Protein AF-A0A7W7B1N2-F1 (afdb_monomer_lite)

pLDDT: mean 87.82, std 15.38, range [33.75, 98.44]

Sequence (177 aa):
MSAKSCPNTAAFGDRDGILAHAIAEHIEALREEWGAGPLCGDIDSILAEYDTVAIEIARNSAYNRMLVALFFSVNPIASALASIRSLPAERIERWLAQAPPRSLLPTLDRDRAVDRYVNSELSTYRYWASGRIPLPDLADELRINFLSALLEITAGPTRTDIARRHALLCGQMIARH

Organism: NCBI:txid333708

Secondary structure (DSSP, 8-state):
---PPPP-GGGS-HHHHHHHHHHHHHHHHHHHHHTTS----SHHHHHHHHHHHHHHHHHTHHHHHHHHHHHT-SS--HHHHHHHHHHHHHHHHHHHHHPPTT-B-TT--HHHHHHHHHHHHHHHHHHHHTTSS-GGGHHHHHHHHHHHHHHHHB-HHHHHHHHHHHHHHHHHHHTT-

Foldseek 3Di:
DDDDDDPDPPPQDDPLSVVLVVLLVVLVVVCVVLVVDPCALDLVSLLVVLVVVLVVCVVPVVVLLVLLCQCPDPDHSVSSVCSLLVVQLVNNVNNVVVPDPQFWDPPDDSVVLSVVLSVQLSVLSVCCSVVVAPSVCSSLSSSLSVLVSSCVTGDDPNNVVSVVVNVVSVVVVVVVD

Structure (mmCIF, N/CA/C/O backbone):
data_AF-A0A7W7B1N2-F1
#
_entry.id   AF-A0A7W7B1N2-F1
#
loop_
_atom_site.group_PDB
_atom_site.id
_atom_site.type_symbol
_atom_site.label_atom_id
_atom_site.label_alt_id
_atom_site.label_comp_id
_atom_site.label_asym_id
_atom_site.label_entity_id
_atom_site.label_seq_id
_atom_site.pdbx_PDB_ins_code
_atom_site.Cartn_x
_atom_site.Cartn_y
_atom_site.Cartn_z
_atom_site.occupancy
_atom_site.B_iso_or_equiv
_atom_site.auth_seq_id
_atom_site.auth_comp_id
_atom_site.auth_asym_id
_atom_site.auth_atom_id
_atom_site.pdbx_PDB_model_num
ATOM 1 N N . MET A 1 1 ? 49.286 28.534 -21.550 1.00 37.34 1 MET A N 1
ATOM 2 C CA . MET A 1 1 ? 48.339 27.498 -22.016 1.00 37.34 1 MET A CA 1
ATOM 3 C C . MET A 1 1 ? 47.452 27.143 -20.839 1.00 37.34 1 MET A C 1
ATOM 5 O O . MET A 1 1 ? 47.949 26.580 -19.877 1.00 37.34 1 MET A O 1
ATOM 9 N N . SER A 1 2 ? 46.197 27.591 -20.862 1.00 35.16 2 SER A N 1
ATOM 10 C CA . SER A 1 2 ? 45.240 27.356 -19.777 1.00 35.16 2 SER A CA 1
ATOM 11 C C . SER A 1 2 ? 44.494 26.056 -20.065 1.00 35.16 2 SER A C 1
ATOM 13 O O . SER A 1 2 ? 43.836 25.946 -21.102 1.00 35.16 2 SER A O 1
ATOM 15 N N . ALA A 1 3 ? 44.654 25.054 -19.202 1.00 37.56 3 ALA A N 1
ATOM 16 C CA . ALA A 1 3 ? 43.913 23.805 -19.290 1.00 37.56 3 ALA A CA 1
ATOM 17 C C . ALA A 1 3 ? 42.456 24.075 -18.888 1.00 37.56 3 ALA A C 1
ATOM 19 O O . ALA A 1 3 ? 42.177 24.466 -17.756 1.00 37.56 3 ALA A O 1
ATOM 20 N N . LYS A 1 4 ? 41.529 23.899 -19.835 1.00 41.03 4 LYS A N 1
ATOM 21 C CA . LYS A 1 4 ? 40.088 23.897 -19.563 1.00 41.03 4 LYS A CA 1
ATOM 22 C C . LYS A 1 4 ? 39.782 22.713 -18.646 1.00 41.03 4 LYS A C 1
ATOM 24 O O . LYS A 1 4 ? 39.996 21.569 -19.040 1.00 41.03 4 LYS A O 1
ATOM 29 N N . SER A 1 5 ? 39.295 22.990 -17.441 1.00 37.28 5 SER A N 1
ATOM 30 C CA . SER A 1 5 ? 38.753 21.971 -16.547 1.00 37.28 5 SER A CA 1
ATOM 31 C C . SER A 1 5 ? 37.482 21.383 -17.159 1.00 37.28 5 SER A C 1
ATOM 33 O O . SER A 1 5 ? 36.557 22.123 -17.502 1.00 37.28 5 SER A O 1
ATOM 35 N N . CYS A 1 6 ? 37.438 20.060 -17.293 1.00 33.75 6 CYS A N 1
ATOM 36 C CA . CYS A 1 6 ? 36.211 19.335 -17.606 1.00 33.75 6 CYS A CA 1
ATOM 37 C C . CYS A 1 6 ? 35.161 19.555 -16.502 1.00 33.75 6 CYS A C 1
ATOM 39 O O . CYS A 1 6 ? 35.537 19.697 -15.334 1.00 33.75 6 C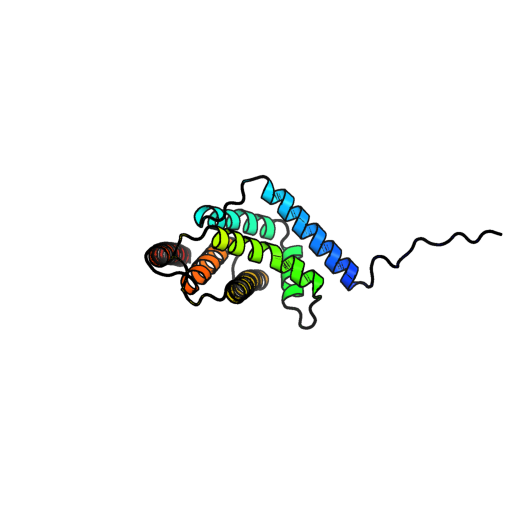YS A O 1
ATOM 41 N N . PRO A 1 7 ? 33.857 19.561 -16.835 1.00 42.09 7 PRO A N 1
ATOM 42 C CA . PRO A 1 7 ? 32.800 19.647 -15.840 1.00 42.09 7 PRO A CA 1
ATOM 43 C C . PRO A 1 7 ? 32.834 18.432 -14.911 1.00 42.09 7 PRO A C 1
ATOM 45 O O . PRO A 1 7 ? 33.090 17.302 -15.323 1.00 42.09 7 PRO A O 1
ATOM 48 N N . ASN A 1 8 ? 32.588 18.718 -13.644 1.00 40.41 8 ASN A N 1
ATOM 49 C CA . ASN A 1 8 ? 32.712 17.847 -12.490 1.00 40.41 8 ASN A CA 1
ATOM 50 C C . ASN A 1 8 ? 31.726 16.657 -12.566 1.00 40.41 8 ASN A C 1
ATOM 52 O O . ASN A 1 8 ? 30.532 16.834 -12.346 1.00 40.41 8 ASN A O 1
ATOM 56 N N . THR A 1 9 ? 32.206 15.437 -12.831 1.00 42.22 9 THR A N 1
ATOM 57 C CA . THR A 1 9 ? 31.405 14.193 -12.742 1.00 42.22 9 THR A CA 1
ATOM 58 C C . THR A 1 9 ? 31.174 13.726 -11.297 1.00 42.22 9 THR A C 1
ATOM 60 O O . THR A 1 9 ? 30.608 12.663 -11.075 1.00 42.22 9 THR A O 1
ATOM 63 N N . ALA A 1 10 ? 31.594 14.507 -10.297 1.00 42.47 10 ALA A N 1
ATOM 64 C CA . ALA A 1 10 ? 31.523 14.142 -8.881 1.00 42.47 10 ALA A CA 1
ATOM 65 C C . ALA A 1 10 ? 30.131 14.311 -8.229 1.00 42.47 10 ALA A C 1
ATOM 67 O O . ALA A 1 10 ? 29.993 14.029 -7.044 1.00 42.47 10 ALA A O 1
ATOM 68 N N . ALA A 1 11 ? 29.109 14.771 -8.964 1.00 47.19 11 ALA A N 1
ATOM 69 C CA . ALA A 1 11 ? 27.758 14.983 -8.423 1.00 47.19 11 ALA A CA 1
ATOM 70 C C . ALA A 1 11 ? 26.854 13.732 -8.461 1.00 47.19 11 ALA A C 1
ATOM 72 O O . ALA A 1 11 ? 25.841 13.696 -7.771 1.00 47.19 11 ALA A O 1
ATOM 73 N N . PHE A 1 12 ? 27.229 12.696 -9.218 1.00 51.62 12 PHE A N 1
ATOM 74 C CA . PHE A 1 12 ? 26.478 11.442 -9.329 1.00 51.62 12 PHE A CA 1
ATOM 75 C C . PHE A 1 12 ? 27.445 10.279 -9.105 1.00 51.62 12 PHE A C 1
ATOM 77 O O . PHE A 1 12 ? 28.056 9.761 -10.039 1.00 51.62 12 PHE A O 1
ATOM 84 N N . GLY A 1 13 ? 27.683 9.941 -7.839 1.00 47.03 13 GLY A N 1
ATOM 85 C CA . GLY A 1 13 ? 28.508 8.792 -7.486 1.00 47.03 13 GLY A CA 1
ATOM 86 C C . GLY A 1 13 ? 27.800 7.507 -7.906 1.00 47.03 13 GLY A C 1
ATOM 87 O O . GLY A 1 13 ? 26.835 7.135 -7.260 1.00 47.03 13 GLY A O 1
ATOM 88 N N . ASP A 1 14 ? 28.297 6.887 -8.980 1.00 74.38 14 ASP A N 1
ATOM 89 C CA . ASP A 1 14 ? 27.905 5.597 -9.570 1.00 74.38 14 ASP A CA 1
ATOM 90 C C . ASP A 1 14 ? 26.531 5.490 -10.287 1.00 74.38 14 ASP A C 1
ATOM 92 O O . ASP A 1 14 ? 25.673 6.374 -10.254 1.00 74.38 14 ASP A O 1
ATOM 96 N N . ARG A 1 15 ? 26.369 4.394 -11.049 1.00 77.69 15 ARG A N 1
ATOM 97 C CA . ARG A 1 15 ? 25.165 4.071 -11.840 1.00 77.69 15 ARG A CA 1
ATOM 98 C C . ARG A 1 15 ? 23.919 3.945 -10.958 1.00 77.69 15 ARG A C 1
ATOM 100 O O . ARG A 1 15 ? 22.825 4.280 -11.417 1.00 77.69 15 ARG A O 1
ATOM 107 N N . ASP 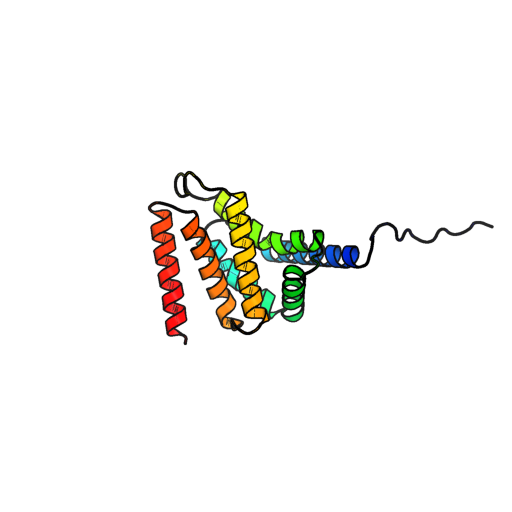A 1 16 ? 24.084 3.466 -9.732 1.00 82.12 16 ASP A N 1
ATOM 108 C CA . ASP A 1 16 ? 22.994 3.267 -8.786 1.00 82.12 16 ASP A CA 1
ATOM 109 C C . ASP A 1 16 ? 22.531 4.619 -8.234 1.00 82.12 16 ASP A C 1
ATOM 111 O O . ASP A 1 16 ? 21.329 4.835 -8.081 1.00 82.12 16 ASP A O 1
ATOM 115 N N . GLY A 1 17 ? 23.452 5.573 -8.059 1.00 80.06 17 GLY A N 1
ATOM 116 C CA . GLY A 1 17 ? 23.144 6.971 -7.763 1.00 80.06 17 GLY A CA 1
ATOM 117 C C . GLY A 1 17 ? 22.292 7.645 -8.845 1.00 80.06 17 GLY A C 1
ATOM 118 O O . GLY A 1 17 ? 21.289 8.285 -8.526 1.00 80.06 17 GLY A O 1
ATOM 119 N N . ILE A 1 18 ? 22.631 7.454 -10.126 1.00 84.69 18 ILE A N 1
ATOM 120 C CA . ILE A 1 18 ? 21.837 7.983 -11.256 1.00 84.69 18 ILE A CA 1
ATOM 121 C C . ILE A 1 18 ? 20.432 7.369 -11.266 1.00 84.69 18 ILE A C 1
ATOM 123 O O . ILE A 1 18 ? 19.441 8.084 -11.413 1.00 84.69 18 ILE A O 1
ATOM 127 N N . LEU A 1 19 ? 20.337 6.048 -11.092 1.00 86.19 19 LEU A N 1
ATOM 128 C CA . LEU A 1 19 ? 19.055 5.349 -11.075 1.00 86.19 19 LEU A CA 1
ATOM 129 C C . LEU A 1 19 ? 18.180 5.796 -9.896 1.00 86.19 19 LEU A C 1
ATOM 131 O O . LEU A 1 19 ? 16.997 6.067 -10.082 1.00 86.19 19 LEU A O 1
ATOM 135 N N . ALA A 1 20 ? 18.752 5.901 -8.696 1.00 87.62 20 ALA A N 1
ATOM 136 C CA . ALA A 1 20 ? 18.026 6.351 -7.515 1.00 87.62 20 ALA A CA 1
ATOM 137 C C . ALA A 1 20 ? 17.501 7.783 -7.670 1.00 87.62 20 ALA A C 1
ATOM 139 O O . ALA A 1 20 ? 16.371 8.060 -7.271 1.00 87.62 20 ALA A O 1
ATOM 140 N N . HIS A 1 21 ? 18.291 8.671 -8.280 1.00 88.38 21 HIS A N 1
ATOM 141 C CA . HIS A 1 21 ? 17.871 10.040 -8.556 1.00 88.38 21 HIS A CA 1
ATOM 142 C C . HIS A 1 21 ? 16.693 10.088 -9.534 1.00 88.38 21 HIS A C 1
ATOM 144 O O . HIS A 1 21 ? 15.682 10.706 -9.222 1.00 88.38 21 HIS A O 1
ATOM 150 N N . ALA A 1 22 ? 16.768 9.355 -10.649 1.00 88.81 22 ALA A N 1
ATOM 151 C CA . ALA A 1 22 ? 15.678 9.291 -11.623 1.00 88.81 22 ALA A CA 1
ATOM 152 C C . ALA A 1 22 ? 14.377 8.727 -11.018 1.00 88.81 22 ALA A C 1
ATOM 154 O O . ALA A 1 22 ? 13.284 9.204 -11.320 1.00 88.81 22 ALA A O 1
ATOM 155 N N . ILE A 1 23 ? 14.483 7.728 -10.133 1.00 90.81 23 ILE A N 1
ATOM 156 C CA . ILE A 1 23 ? 13.325 7.191 -9.406 1.00 90.81 23 ILE A CA 1
ATOM 157 C C . ILE A 1 23 ? 12.742 8.250 -8.471 1.00 90.81 23 ILE A C 1
ATOM 159 O O . ILE A 1 23 ? 11.527 8.417 -8.440 1.00 90.81 23 ILE A O 1
ATOM 163 N N . ALA A 1 24 ? 13.585 8.963 -7.720 1.00 89.81 24 ALA A N 1
ATOM 164 C CA . ALA A 1 24 ? 13.134 10.030 -6.834 1.00 89.81 24 ALA A CA 1
ATOM 165 C C . ALA A 1 24 ? 12.414 11.147 -7.608 1.00 89.81 24 ALA A C 1
ATOM 167 O O . ALA A 1 24 ? 11.304 11.507 -7.234 1.00 89.81 24 ALA A O 1
ATOM 168 N N . GLU A 1 25 ? 12.990 11.628 -8.714 1.00 90.19 25 GLU A N 1
ATOM 169 C CA . GLU A 1 25 ? 12.366 12.646 -9.572 1.00 90.19 25 GLU A CA 1
ATOM 170 C C . GLU A 1 25 ? 11.000 12.196 -10.097 1.00 90.19 25 GLU A C 1
ATOM 172 O O . GLU A 1 25 ? 10.040 12.961 -10.068 1.00 90.19 25 GLU A O 1
ATOM 177 N N . HIS A 1 26 ? 10.882 10.940 -10.535 1.00 88.06 26 HIS A N 1
ATOM 178 C CA . HIS A 1 26 ? 9.604 10.414 -11.003 1.00 88.06 26 HIS A CA 1
ATOM 179 C C . HIS A 1 26 ? 8.554 10.333 -9.886 1.00 88.06 26 HIS A C 1
ATOM 181 O O . HIS A 1 26 ? 7.399 10.683 -10.108 1.00 88.06 26 HIS A O 1
ATOM 187 N N . ILE A 1 27 ? 8.937 9.877 -8.689 1.00 88.50 27 ILE A N 1
ATOM 188 C CA . ILE A 1 27 ? 8.018 9.801 -7.546 1.00 88.50 27 ILE A CA 1
ATOM 189 C C . ILE A 1 27 ? 7.535 11.197 -7.133 1.00 88.50 27 ILE A C 1
ATOM 191 O O . ILE A 1 27 ? 6.352 11.366 -6.840 1.00 88.50 27 ILE A O 1
ATOM 195 N N . GLU A 1 28 ? 8.409 12.202 -7.164 1.00 87.81 28 GLU A N 1
ATOM 196 C CA . GLU A 1 28 ? 8.013 13.586 -6.891 1.00 87.81 28 GLU A CA 1
ATOM 197 C C . GLU A 1 28 ? 7.112 14.161 -7.994 1.00 87.81 28 GLU A C 1
ATOM 199 O O . GLU A 1 28 ? 6.118 14.810 -7.685 1.00 87.81 28 GLU A O 1
ATOM 204 N N . ALA A 1 29 ? 7.354 13.838 -9.267 1.00 86.44 29 ALA A N 1
ATOM 205 C CA . ALA A 1 29 ? 6.446 14.226 -10.348 1.00 86.44 29 ALA A CA 1
ATOM 206 C C . ALA A 1 29 ? 5.040 13.614 -10.180 1.00 86.44 29 ALA A C 1
ATOM 208 O O . ALA A 1 29 ? 4.040 14.303 -10.381 1.00 86.44 29 ALA A O 1
ATOM 209 N N . LEU A 1 30 ? 4.946 12.345 -9.756 1.00 83.62 30 LEU A N 1
ATOM 210 C CA . LEU A 1 30 ? 3.660 11.717 -9.423 1.00 83.62 30 LEU A CA 1
ATOM 211 C C . LEU A 1 30 ? 2.974 12.424 -8.251 1.00 83.62 30 LEU A C 1
ATOM 213 O O . LEU A 1 30 ? 1.765 12.650 -8.286 1.00 83.62 30 LEU A O 1
ATOM 217 N N . ARG A 1 31 ? 3.740 12.799 -7.221 1.00 82.25 31 ARG A N 1
ATOM 218 C CA . ARG A 1 31 ? 3.234 13.557 -6.071 1.00 82.25 31 ARG A CA 1
ATOM 219 C C . ARG A 1 31 ? 2.656 14.903 -6.505 1.00 82.25 31 ARG A C 1
ATOM 221 O O . ARG A 1 31 ? 1.590 15.273 -6.024 1.00 82.25 31 ARG A O 1
ATOM 228 N N . GLU A 1 32 ? 3.318 15.617 -7.410 1.00 82.81 32 GLU A N 1
ATOM 229 C CA . GLU A 1 32 ? 2.822 16.883 -7.960 1.00 82.81 32 GLU A CA 1
ATOM 230 C C . GLU A 1 32 ? 1.556 16.689 -8.811 1.00 82.81 32 GLU A C 1
ATOM 232 O O . GLU A 1 32 ? 0.591 17.438 -8.647 1.00 82.81 32 GLU A O 1
ATOM 237 N N . GLU A 1 33 ? 1.516 15.661 -9.669 1.00 79.62 33 GLU A N 1
ATOM 238 C CA . GLU A 1 33 ? 0.343 15.340 -10.500 1.00 79.62 33 GLU A CA 1
ATOM 239 C C . GLU A 1 33 ? -0.875 14.971 -9.637 1.00 79.62 33 GLU A C 1
ATOM 241 O O . GLU A 1 33 ? -1.991 15.423 -9.900 1.00 79.62 33 GLU A O 1
ATOM 246 N N . TRP A 1 34 ? -0.675 14.177 -8.580 1.00 73.81 34 TRP A N 1
ATOM 247 C CA . TRP A 1 34 ? -1.751 13.713 -7.695 1.00 73.81 34 TRP A CA 1
ATOM 248 C C . TRP A 1 34 ? -2.119 14.736 -6.612 1.00 73.81 34 TRP A C 1
ATOM 250 O O . TRP A 1 34 ? -3.266 14.785 -6.165 1.00 73.81 34 TRP A O 1
ATOM 260 N N . GLY A 1 35 ? -1.171 15.584 -6.211 1.00 64.56 35 GLY A N 1
ATOM 261 C CA . GLY A 1 35 ? -1.327 16.623 -5.191 1.00 64.56 35 GLY A CA 1
ATOM 262 C C . GLY A 1 35 ? -2.162 17.832 -5.626 1.00 64.56 35 GLY A C 1
ATOM 263 O O . GLY A 1 35 ? -2.411 18.722 -4.815 1.00 64.56 35 GLY A O 1
ATOM 264 N N . ALA A 1 36 ? -2.635 17.873 -6.877 1.00 57.69 36 ALA A N 1
ATOM 265 C CA . ALA A 1 36 ? -3.546 18.909 -7.369 1.00 57.69 36 ALA A CA 1
ATOM 266 C C . ALA A 1 36 ? -4.958 18.852 -6.732 1.00 57.69 36 ALA A C 1
ATOM 268 O O . ALA A 1 36 ? -5.741 19.791 -6.889 1.00 57.69 36 ALA A O 1
ATOM 269 N N . GLY A 1 37 ? -5.288 17.781 -5.999 1.00 57.03 37 GLY A N 1
ATOM 270 C CA . GLY A 1 37 ? -6.481 17.669 -5.152 1.00 57.03 37 GLY A CA 1
ATOM 271 C C . GLY A 1 37 ? -6.121 17.560 -3.663 1.00 57.03 37 GLY A C 1
ATOM 272 O O . GLY A 1 37 ? -4.998 17.186 -3.327 1.00 57.03 37 GLY A O 1
ATOM 273 N N . PRO A 1 38 ? -7.042 17.871 -2.732 1.00 53.44 38 PRO A N 1
ATOM 274 C CA . PRO A 1 38 ? -6.778 17.696 -1.309 1.00 53.44 38 PRO A CA 1
ATOM 275 C C . PRO A 1 38 ? -6.573 16.207 -0.994 1.00 53.44 38 PRO A C 1
ATOM 277 O O . PRO A 1 38 ? -7.527 15.431 -0.967 1.00 53.44 38 PRO A O 1
ATOM 280 N N . LEU A 1 39 ? -5.322 15.815 -0.735 1.00 66.25 39 LEU A N 1
ATOM 281 C CA . LEU A 1 39 ? -4.961 14.493 -0.222 1.00 66.25 39 LEU A CA 1
ATOM 282 C C . LEU A 1 39 ? -5.458 14.370 1.225 1.00 66.25 39 LEU A C 1
ATOM 284 O O . LEU A 1 39 ? -4.748 14.685 2.182 1.00 66.25 39 LEU A O 1
ATOM 288 N N . CYS A 1 40 ? -6.717 13.968 1.391 1.00 81.31 40 CYS A N 1
ATOM 289 C CA . CYS A 1 40 ? -7.304 13.749 2.706 1.00 81.31 40 CYS A CA 1
ATOM 290 C C . CYS A 1 40 ? -6.869 12.389 3.281 1.00 81.31 40 CYS A C 1
ATOM 292 O O . CYS A 1 40 ? -6.573 11.446 2.547 1.00 81.31 40 CYS A O 1
ATOM 294 N N . GLY A 1 41 ? -6.799 12.297 4.610 1.00 85.31 41 GLY A N 1
ATOM 295 C CA . GLY A 1 41 ? -6.411 11.085 5.335 1.00 85.31 41 GLY A CA 1
ATOM 296 C C . GLY A 1 41 ? -7.598 10.214 5.741 1.00 85.31 41 GLY A C 1
ATOM 297 O O . GLY A 1 41 ? -7.407 9.194 6.398 1.00 85.31 41 GLY A O 1
ATOM 298 N N . ASP A 1 42 ? -8.827 10.596 5.392 1.00 92.12 42 ASP A N 1
ATOM 299 C CA . ASP A 1 42 ? -9.989 9.757 5.654 1.00 92.12 42 ASP A CA 1
ATOM 300 C C . ASP A 1 42 ? -9.997 8.505 4.757 1.00 92.12 42 ASP A C 1
ATOM 302 O O . ASP A 1 42 ? -9.389 8.458 3.685 1.00 92.12 42 ASP A O 1
ATOM 306 N N . ILE A 1 43 ? -10.689 7.463 5.224 1.00 93.62 43 ILE A N 1
ATOM 307 C CA . ILE A 1 43 ? -10.717 6.160 4.551 1.00 93.62 43 ILE A CA 1
ATOM 308 C C . ILE A 1 43 ? -11.296 6.283 3.139 1.00 93.62 43 ILE A C 1
ATOM 310 O O . ILE A 1 43 ? -10.762 5.664 2.227 1.00 93.62 43 ILE A O 1
ATOM 314 N N . ASP A 1 44 ? -12.364 7.055 2.940 1.00 93.50 44 ASP A N 1
ATOM 315 C CA . ASP A 1 44 ? -13.044 7.128 1.645 1.00 93.50 44 ASP A CA 1
ATOM 316 C C . ASP A 1 44 ? -12.152 7.797 0.589 1.00 93.50 44 ASP A C 1
ATOM 318 O O . ASP A 1 44 ? -12.031 7.284 -0.526 1.00 93.50 44 ASP A O 1
ATOM 322 N N . SER A 1 45 ? -11.438 8.858 0.969 1.00 92.19 45 SER A N 1
ATOM 323 C CA . SER A 1 45 ? -10.453 9.520 0.108 1.00 92.19 45 SER A CA 1
ATOM 324 C C . SER A 1 45 ? -9.296 8.594 -0.280 1.00 92.19 45 SER A C 1
ATOM 326 O O . SER A 1 45 ? -8.939 8.513 -1.455 1.00 92.19 45 SER A O 1
ATOM 328 N N . ILE A 1 46 ? -8.743 7.837 0.675 1.00 93.44 46 ILE A N 1
ATOM 329 C CA . ILE A 1 46 ? -7.652 6.889 0.393 1.00 93.44 46 ILE A CA 1
ATOM 330 C C . ILE A 1 46 ? -8.130 5.735 -0.497 1.00 93.44 46 ILE A C 1
ATOM 332 O O . ILE A 1 46 ? -7.422 5.327 -1.416 1.00 93.44 46 ILE A O 1
ATOM 336 N N . LEU A 1 47 ? -9.338 5.209 -0.267 1.00 95.06 47 LEU A N 1
ATOM 337 C CA . LEU A 1 47 ? -9.891 4.145 -1.108 1.00 95.06 47 LEU A CA 1
ATOM 338 C C . LEU A 1 47 ? -10.142 4.616 -2.549 1.00 95.06 47 LEU A C 1
ATOM 340 O O . LEU A 1 47 ? -9.971 3.823 -3.479 1.00 95.06 47 LEU A O 1
ATOM 344 N N . ALA A 1 48 ? -10.533 5.877 -2.744 1.00 92.75 48 ALA A N 1
ATOM 345 C CA . ALA A 1 48 ? -10.689 6.477 -4.068 1.00 92.75 48 ALA A CA 1
ATOM 346 C C . ALA A 1 48 ? -9.337 6.700 -4.769 1.00 92.75 48 ALA A C 1
ATOM 348 O O . ALA A 1 48 ? -9.233 6.497 -5.977 1.00 92.75 48 ALA A O 1
ATOM 349 N N . GLU A 1 49 ? -8.280 7.039 -4.022 1.00 92.12 49 GLU A N 1
ATOM 350 C CA . GLU A 1 49 ? -6.932 7.236 -4.575 1.00 92.12 49 GLU A CA 1
ATOM 351 C C . GLU A 1 49 ? -6.416 5.996 -5.326 1.00 92.12 49 GLU A C 1
ATOM 353 O O . GLU A 1 49 ? -5.709 6.126 -6.326 1.00 92.12 49 GLU A O 1
ATOM 358 N N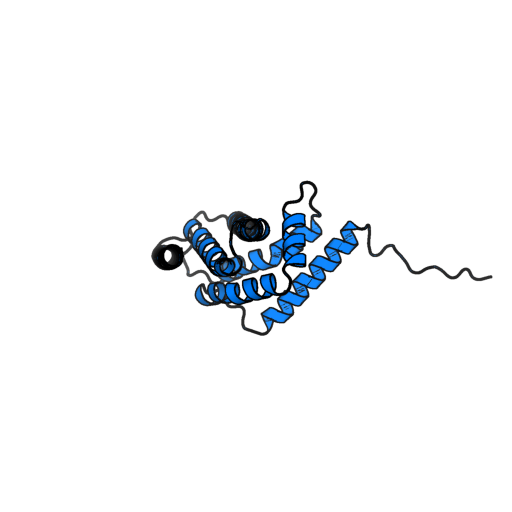 . TYR A 1 50 ? -6.812 4.787 -4.915 1.00 95.25 50 TYR A N 1
ATOM 359 C CA . TYR A 1 50 ? -6.378 3.559 -5.585 1.00 95.25 50 TYR A CA 1
ATOM 360 C C . TYR A 1 50 ? -6.863 3.405 -7.031 1.00 95.25 50 TYR A C 1
ATOM 362 O O . TYR A 1 50 ? -6.212 2.687 -7.793 1.00 95.25 50 TYR A O 1
ATOM 370 N N . ASP A 1 51 ? -7.928 4.098 -7.449 1.00 93.44 51 ASP A N 1
ATOM 371 C CA . ASP A 1 51 ? -8.284 4.157 -8.874 1.00 93.44 51 ASP A CA 1
ATOM 372 C C . ASP A 1 51 ? -7.214 4.916 -9.663 1.00 93.44 51 ASP A C 1
ATOM 374 O O . ASP A 1 51 ? -6.751 4.445 -10.702 1.00 93.44 51 ASP A O 1
ATOM 378 N N . THR A 1 52 ? -6.760 6.057 -9.138 1.00 91.38 52 THR A N 1
ATOM 379 C CA . THR A 1 52 ? -5.673 6.850 -9.729 1.00 91.38 52 THR A CA 1
ATOM 380 C C . THR A 1 52 ? -4.378 6.045 -9.783 1.00 91.38 52 THR A C 1
ATOM 382 O O . THR A 1 52 ? -3.716 6.018 -10.821 1.00 91.38 52 THR A O 1
ATOM 385 N N . VAL A 1 53 ? -4.050 5.321 -8.707 1.00 92.81 53 VAL A N 1
ATOM 386 C CA . VAL A 1 53 ? -2.878 4.432 -8.665 1.00 92.81 53 VAL A CA 1
ATOM 387 C C . VAL A 1 53 ? -2.964 3.358 -9.753 1.00 92.81 53 VAL A C 1
ATOM 389 O O . VAL A 1 53 ? -2.001 3.151 -10.490 1.00 92.81 53 VAL A O 1
ATOM 392 N N . ALA A 1 54 ? -4.109 2.686 -9.903 1.00 94.88 54 ALA A N 1
ATOM 393 C CA . ALA A 1 54 ? -4.275 1.650 -10.921 1.00 94.88 54 ALA A CA 1
ATOM 394 C C . ALA A 1 54 ? -4.204 2.213 -12.352 1.00 94.88 54 ALA A C 1
ATOM 396 O O . ALA A 1 54 ? -3.602 1.583 -13.225 1.00 94.88 54 ALA A O 1
ATOM 397 N N . ILE A 1 55 ? -4.757 3.409 -12.593 1.00 93.69 55 ILE A N 1
ATOM 398 C CA . ILE A 1 55 ? -4.646 4.121 -13.877 1.00 93.69 55 ILE A CA 1
ATOM 399 C C . ILE A 1 55 ? -3.184 4.447 -14.195 1.00 93.69 55 ILE A C 1
ATOM 401 O O . ILE A 1 55 ? -2.746 4.237 -15.326 1.00 93.69 55 ILE A O 1
ATOM 405 N N . GLU A 1 56 ? -2.414 4.921 -13.218 1.00 91.75 56 GLU A N 1
ATOM 406 C CA . GLU A 1 56 ? -0.998 5.234 -13.417 1.00 91.75 56 GLU A CA 1
ATOM 407 C C . GLU A 1 56 ? -0.169 3.971 -13.683 1.00 91.75 56 GLU A C 1
ATOM 409 O O . GLU A 1 56 ? 0.641 3.916 -14.614 1.00 91.75 56 GLU A O 1
ATOM 414 N N . ILE A 1 57 ? -0.444 2.895 -12.944 1.00 94.44 57 ILE A N 1
ATOM 415 C CA . ILE A 1 57 ? 0.166 1.587 -13.193 1.00 94.44 57 ILE A CA 1
ATOM 416 C C . ILE A 1 57 ? -0.176 1.085 -14.600 1.00 94.44 57 ILE A C 1
ATOM 418 O O . ILE A 1 57 ? 0.693 0.536 -15.283 1.00 94.44 57 ILE A O 1
ATOM 422 N N . ALA A 1 58 ? -1.404 1.294 -15.077 1.00 95.12 58 ALA A N 1
ATOM 423 C CA . ALA A 1 58 ? -1.795 0.969 -16.446 1.00 95.12 58 ALA A CA 1
ATOM 424 C C . ALA A 1 58 ? -1.011 1.800 -17.475 1.00 95.12 58 ALA A C 1
ATOM 426 O O . ALA A 1 58 ? -0.447 1.242 -18.418 1.00 95.12 58 ALA A O 1
ATOM 427 N N . ARG A 1 59 ? -0.936 3.121 -17.264 1.00 94.38 59 ARG A N 1
ATOM 428 C CA . ARG A 1 59 ? -0.262 4.085 -18.145 1.00 94.38 59 ARG A CA 1
ATOM 429 C C . ARG A 1 59 ? 1.227 3.771 -18.300 1.00 94.38 59 ARG A C 1
ATOM 431 O O . ARG A 1 59 ? 1.736 3.765 -19.417 1.00 94.38 59 ARG A O 1
ATOM 438 N N . ASN A 1 60 ? 1.900 3.447 -17.196 1.00 93.31 60 ASN A N 1
ATOM 439 C CA . ASN A 1 60 ? 3.347 3.242 -17.129 1.00 93.31 60 ASN A CA 1
ATOM 440 C C . ASN A 1 60 ? 3.716 1.830 -16.637 1.00 93.31 60 ASN A C 1
ATOM 442 O O . ASN A 1 60 ? 4.602 1.644 -15.798 1.00 93.31 60 ASN A O 1
ATOM 446 N N . SER A 1 61 ? 3.050 0.797 -17.165 1.00 94.50 61 SER A N 1
ATOM 447 C CA . SER A 1 61 ? 3.179 -0.590 -16.680 1.00 94.50 61 SER A CA 1
ATOM 448 C C . SER A 1 61 ? 4.605 -1.147 -16.696 1.00 94.50 61 SER A C 1
ATOM 450 O O . SER A 1 61 ? 5.003 -1.833 -15.755 1.00 94.50 61 SER A O 1
ATOM 452 N N . ALA A 1 62 ? 5.392 -0.874 -17.741 1.00 94.44 62 ALA A N 1
ATOM 453 C CA . ALA A 1 62 ? 6.769 -1.367 -17.826 1.00 94.44 62 ALA A CA 1
ATOM 454 C C . ALA A 1 62 ? 7.662 -0.749 -16.736 1.00 94.44 62 ALA A C 1
ATOM 456 O O . ALA A 1 62 ? 8.429 -1.458 -16.083 1.00 94.44 62 ALA A O 1
ATOM 457 N N . TYR A 1 63 ? 7.508 0.554 -16.501 1.00 92.69 63 TYR A N 1
ATOM 458 C CA . TYR A 1 63 ? 8.248 1.280 -15.476 1.00 92.69 63 TYR A CA 1
ATOM 459 C C . TYR A 1 63 ? 7.852 0.825 -14.064 1.00 92.69 63 TYR A C 1
ATOM 461 O O . TYR A 1 63 ? 8.714 0.491 -13.255 1.00 92.69 63 TYR A O 1
ATOM 469 N N . ASN A 1 64 ? 6.554 0.675 -13.792 1.00 94.25 64 ASN A N 1
ATOM 470 C CA . ASN A 1 64 ? 6.074 0.165 -12.505 1.00 94.25 64 ASN A CA 1
ATOM 471 C C . ASN A 1 64 ? 6.572 -1.264 -12.216 1.00 94.25 64 ASN A C 1
ATOM 473 O O . ASN A 1 64 ? 6.971 -1.572 -11.093 1.00 94.25 64 ASN A O 1
ATOM 477 N N . ARG A 1 65 ? 6.650 -2.137 -13.231 1.00 95.62 65 ARG A N 1
ATOM 478 C CA . ARG A 1 65 ? 7.266 -3.473 -13.083 1.00 95.62 65 ARG A CA 1
ATOM 479 C C . ARG A 1 65 ? 8.757 -3.396 -12.757 1.00 95.62 65 ARG A C 1
ATOM 481 O O . ARG A 1 65 ? 9.234 -4.199 -11.957 1.00 95.62 65 ARG A O 1
ATOM 488 N N . MET A 1 66 ? 9.481 -2.440 -13.339 1.00 94.38 66 MET A N 1
ATOM 489 C CA . MET A 1 66 ? 10.881 -2.186 -12.992 1.00 94.38 66 MET A CA 1
ATOM 490 C C . MET A 1 66 ? 11.016 -1.746 -11.527 1.00 94.38 66 MET A C 1
ATOM 492 O O . MET A 1 66 ? 11.850 -2.307 -10.820 1.00 94.38 66 MET A O 1
ATOM 496 N N . LEU A 1 67 ? 10.185 -0.814 -11.044 1.00 93.56 67 LEU A N 1
ATOM 497 C CA . LEU A 1 67 ? 10.209 -0.382 -9.639 1.00 93.56 67 LEU A CA 1
ATOM 498 C C . LEU A 1 67 ? 9.963 -1.548 -8.674 1.00 93.56 67 LEU A C 1
ATOM 500 O O . LEU A 1 67 ? 10.708 -1.725 -7.712 1.00 93.56 67 LEU A O 1
ATOM 504 N N . VAL A 1 68 ? 8.971 -2.394 -8.969 1.00 94.62 68 VAL A N 1
ATOM 505 C CA . VAL A 1 68 ? 8.706 -3.617 -8.197 1.00 94.62 68 VAL A CA 1
ATOM 506 C C . VAL A 1 68 ? 9.925 -4.545 -8.201 1.00 94.62 68 VAL A C 1
ATOM 508 O O . VAL A 1 68 ? 10.318 -5.050 -7.150 1.00 94.62 68 VAL A O 1
ATOM 511 N N . ALA A 1 69 ? 10.554 -4.767 -9.358 1.00 93.50 69 ALA A N 1
ATOM 512 C CA . ALA A 1 69 ? 11.737 -5.621 -9.457 1.00 93.50 69 ALA A CA 1
ATOM 513 C C . ALA A 1 69 ? 12.928 -5.072 -8.652 1.00 93.50 69 ALA A C 1
ATOM 515 O O . ALA A 1 69 ? 13.628 -5.846 -8.002 1.00 93.50 69 ALA A O 1
ATOM 516 N N . LEU A 1 70 ? 13.131 -3.751 -8.657 1.00 91.88 70 LEU A N 1
ATOM 517 C CA . LEU A 1 70 ? 14.166 -3.089 -7.861 1.00 91.88 70 LEU A CA 1
ATOM 518 C C . LEU A 1 70 ? 13.894 -3.218 -6.361 1.00 91.88 70 LEU A C 1
ATOM 520 O O . LEU A 1 70 ? 14.809 -3.549 -5.609 1.00 91.88 70 LEU A O 1
ATOM 524 N N . PHE A 1 71 ? 12.645 -3.013 -5.933 1.00 92.62 71 PHE A N 1
ATOM 525 C CA . PHE A 1 71 ? 12.271 -3.117 -4.524 1.00 92.62 71 PHE A CA 1
ATOM 526 C C . PHE A 1 71 ? 12.513 -4.521 -3.953 1.00 92.62 71 PHE A C 1
ATOM 528 O O . PHE A 1 71 ? 13.015 -4.663 -2.842 1.00 92.62 71 PHE A O 1
ATOM 535 N N . PHE A 1 72 ? 12.196 -5.564 -4.726 1.00 93.06 72 PHE A N 1
ATOM 536 C CA . PHE A 1 72 ? 12.387 -6.964 -4.328 1.00 93.06 72 PHE A CA 1
ATOM 537 C C . PHE A 1 72 ? 13.743 -7.556 -4.756 1.00 93.06 72 PHE A C 1
ATOM 539 O O . PHE A 1 72 ? 13.921 -8.777 -4.702 1.00 93.06 72 PHE A O 1
ATOM 546 N N . SER A 1 73 ? 14.695 -6.722 -5.187 1.00 92.81 73 SER A N 1
ATOM 547 C CA . SER A 1 73 ? 16.054 -7.152 -5.523 1.00 92.81 73 SER A CA 1
ATOM 548 C C . SER A 1 73 ? 16.784 -7.700 -4.293 1.00 92.81 73 SER A C 1
ATOM 550 O O . SER A 1 73 ? 16.654 -7.175 -3.190 1.00 92.81 73 SER A O 1
ATOM 552 N N . VAL A 1 74 ? 17.617 -8.725 -4.498 1.00 89.38 74 VAL A N 1
ATOM 553 C CA . VAL A 1 74 ? 18.505 -9.277 -3.455 1.00 89.38 74 VAL A CA 1
ATOM 554 C C . VAL A 1 74 ? 19.557 -8.252 -3.013 1.00 89.38 74 VAL A C 1
ATOM 556 O O . VAL A 1 74 ? 19.965 -8.257 -1.857 1.00 89.38 74 VAL A O 1
ATOM 559 N N . ASN A 1 75 ? 19.961 -7.357 -3.918 1.00 87.94 75 ASN A N 1
ATOM 560 C CA . ASN A 1 75 ? 20.878 -6.253 -3.641 1.00 87.94 75 ASN A CA 1
ATOM 561 C C . ASN A 1 75 ? 20.131 -4.936 -3.890 1.00 87.94 75 ASN A C 1
ATOM 563 O O . ASN A 1 75 ? 20.134 -4.443 -5.023 1.00 87.94 75 ASN A O 1
ATOM 567 N N . PRO A 1 76 ? 19.401 -4.413 -2.893 1.00 83.44 76 PRO A N 1
ATOM 568 C CA . PRO A 1 76 ? 18.622 -3.202 -3.072 1.00 83.44 76 PRO A CA 1
ATOM 569 C C . PRO A 1 76 ? 19.490 -1.943 -3.012 1.00 83.44 76 PRO A C 1
ATOM 571 O O . PRO A 1 76 ? 20.411 -1.833 -2.204 1.00 83.44 76 PRO A O 1
ATOM 574 N N . ILE A 1 77 ? 19.120 -0.945 -3.813 1.00 88.31 77 ILE A N 1
ATOM 575 C CA . ILE A 1 77 ? 19.694 0.401 -3.748 1.00 88.31 77 ILE A CA 1
ATOM 576 C C . ILE A 1 77 ? 18.904 1.178 -2.691 1.00 88.31 77 ILE A C 1
ATOM 578 O O . ILE A 1 77 ? 17.746 1.531 -2.915 1.00 88.31 77 ILE A O 1
ATOM 582 N N . ALA A 1 78 ? 19.502 1.419 -1.521 1.00 87.19 78 ALA A N 1
ATOM 583 C CA . ALA A 1 78 ? 18.794 1.947 -0.348 1.00 87.19 78 ALA A CA 1
ATOM 584 C C . ALA A 1 78 ? 18.048 3.271 -0.612 1.00 87.19 78 ALA A C 1
ATOM 586 O O . ALA A 1 78 ? 16.910 3.438 -0.177 1.00 87.19 78 ALA A O 1
ATOM 587 N N . SER A 1 79 ? 18.653 4.190 -1.367 1.00 84.69 79 SER A N 1
ATOM 588 C CA . SER A 1 79 ? 18.027 5.461 -1.756 1.00 84.69 79 SER A CA 1
ATOM 589 C C . SER A 1 79 ? 16.825 5.264 -2.685 1.00 84.69 79 SER A C 1
ATOM 591 O O . SER A 1 79 ? 15.795 5.901 -2.488 1.00 84.69 79 SER A O 1
ATOM 593 N N . ALA A 1 80 ? 16.906 4.335 -3.641 1.00 87.88 80 ALA A N 1
ATOM 594 C CA . ALA A 1 80 ? 15.771 3.985 -4.494 1.00 87.88 80 ALA A CA 1
ATOM 595 C C . ALA A 1 80 ? 14.634 3.339 -3.687 1.00 87.88 80 ALA A C 1
ATOM 597 O O . ALA A 1 80 ? 13.464 3.637 -3.930 1.00 87.88 80 ALA A O 1
ATOM 598 N N . LEU A 1 81 ? 14.961 2.493 -2.698 1.00 90.56 81 LEU A N 1
ATOM 599 C CA . LEU A 1 81 ? 13.953 1.919 -1.804 1.00 90.56 81 LEU A CA 1
ATOM 600 C C . LEU A 1 81 ? 13.199 3.004 -1.040 1.00 90.56 81 LEU A C 1
ATOM 602 O O . LEU A 1 81 ? 11.978 2.925 -0.952 1.00 90.56 81 LEU A O 1
ATOM 606 N N . ALA A 1 82 ? 13.901 4.002 -0.501 1.00 91.12 82 ALA A N 1
ATOM 607 C CA . ALA A 1 82 ? 13.266 5.096 0.228 1.00 91.12 82 ALA A CA 1
ATOM 608 C C . ALA A 1 82 ? 12.226 5.819 -0.646 1.00 91.12 82 ALA A C 1
ATOM 610 O O . ALA A 1 82 ? 11.083 5.985 -0.221 1.00 91.12 82 ALA A O 1
ATOM 611 N N . SER A 1 83 ? 12.577 6.143 -1.894 1.00 91.94 83 SER A N 1
ATOM 612 C CA . SER A 1 83 ? 11.654 6.780 -2.840 1.00 91.94 83 SER A CA 1
ATOM 613 C C . SER A 1 83 ? 10.450 5.894 -3.171 1.00 91.94 83 SER A C 1
ATOM 615 O O . SER A 1 83 ? 9.315 6.353 -3.079 1.00 91.94 83 SER A O 1
ATOM 617 N N . ILE A 1 84 ? 10.666 4.609 -3.480 1.00 93.06 84 ILE A N 1
ATOM 618 C CA . ILE A 1 84 ? 9.582 3.663 -3.817 1.00 93.06 84 ILE A CA 1
ATOM 619 C C . ILE A 1 84 ? 8.609 3.479 -2.640 1.00 93.06 84 ILE A C 1
ATOM 621 O O . ILE A 1 84 ? 7.402 3.364 -2.838 1.00 93.06 84 ILE A O 1
ATOM 625 N N . ARG A 1 85 ? 9.125 3.459 -1.406 1.00 94.94 85 ARG A N 1
ATOM 626 C CA . ARG A 1 85 ? 8.325 3.293 -0.181 1.00 94.94 85 ARG A CA 1
ATOM 627 C C . ARG A 1 85 ? 7.505 4.526 0.185 1.00 94.94 85 ARG A C 1
ATOM 629 O O . ARG A 1 85 ? 6.553 4.390 0.948 1.00 94.94 85 ARG A O 1
ATOM 636 N N . SER A 1 86 ? 7.881 5.702 -0.316 1.00 93.00 86 SER A N 1
ATOM 637 C CA . SER A 1 86 ? 7.348 6.975 0.172 1.00 93.00 86 SER A CA 1
ATOM 638 C C . SER A 1 86 ? 5.847 7.148 -0.078 1.00 93.00 86 SER A C 1
ATOM 640 O O . SER A 1 86 ? 5.140 7.543 0.843 1.00 93.00 86 SER A O 1
ATOM 642 N N . LEU A 1 87 ? 5.336 6.801 -1.268 1.00 90.81 87 LEU A N 1
ATOM 643 C CA . LEU A 1 87 ? 3.916 6.985 -1.600 1.00 90.81 87 LEU A CA 1
ATOM 644 C C . LEU A 1 87 ? 2.989 6.101 -0.742 1.00 90.81 87 LEU A C 1
ATOM 646 O O . LEU A 1 87 ? 2.053 6.643 -0.153 1.00 90.81 87 LEU A O 1
ATOM 650 N N . PRO A 1 88 ? 3.231 4.779 -0.588 1.00 94.19 88 PRO A N 1
ATOM 651 C CA . PRO A 1 88 ? 2.467 3.980 0.367 1.00 94.19 88 PRO A CA 1
ATOM 652 C C . PRO A 1 88 ? 2.611 4.499 1.805 1.00 94.19 88 PRO A C 1
ATOM 654 O O . PRO A 1 88 ? 1.611 4.648 2.501 1.00 94.19 88 PRO A O 1
ATOM 657 N N . ALA A 1 89 ? 3.831 4.813 2.258 1.00 95.75 89 ALA A N 1
ATOM 658 C CA . ALA A 1 89 ? 4.062 5.264 3.633 1.00 95.75 89 ALA A CA 1
ATOM 659 C C . ALA A 1 89 ? 3.243 6.518 3.961 1.00 95.75 89 ALA A C 1
ATOM 661 O O . ALA A 1 89 ? 2.502 6.536 4.941 1.00 95.75 89 ALA A O 1
ATOM 662 N N . GLU A 1 90 ? 3.281 7.515 3.080 1.00 93.12 90 GLU A N 1
ATOM 663 C CA . GLU A 1 90 ? 2.495 8.734 3.230 1.00 93.12 90 GLU A CA 1
ATOM 664 C C . GLU A 1 90 ? 0.994 8.434 3.329 1.00 93.12 90 GLU A C 1
ATOM 666 O O . GLU A 1 90 ? 0.294 9.012 4.158 1.00 93.12 90 GLU A O 1
ATOM 671 N N . ARG A 1 91 ? 0.483 7.496 2.525 1.00 93.00 91 ARG A N 1
ATOM 672 C CA . ARG A 1 91 ? -0.939 7.135 2.499 1.00 93.00 91 ARG A CA 1
ATOM 673 C C . ARG A 1 91 ? -1.438 6.665 3.870 1.00 93.00 91 ARG A C 1
ATOM 675 O O . ARG A 1 91 ? -2.442 7.173 4.374 1.00 93.00 91 ARG A O 1
ATOM 682 N N . ILE A 1 92 ? -0.716 5.740 4.508 1.00 95.75 92 ILE A N 1
ATOM 683 C CA . ILE A 1 92 ? -1.065 5.250 5.851 1.00 95.75 92 ILE A CA 1
ATOM 684 C C . ILE A 1 92 ? -0.764 6.284 6.941 1.00 95.75 92 ILE A C 1
ATOM 686 O O . ILE A 1 92 ? -1.513 6.382 7.913 1.00 95.75 92 ILE A O 1
ATOM 690 N N . GLU A 1 93 ? 0.281 7.095 6.779 1.00 95.38 93 GLU A N 1
ATOM 691 C CA . GLU A 1 93 ? 0.624 8.167 7.715 1.00 95.38 93 GLU A CA 1
ATOM 692 C C . GLU A 1 93 ? -0.442 9.265 7.745 1.00 95.38 93 GLU A C 1
ATOM 694 O O . GLU A 1 93 ? -0.835 9.698 8.832 1.00 95.38 93 GLU A O 1
ATOM 699 N N . ARG A 1 94 ? -0.986 9.663 6.585 1.00 93.56 94 ARG A N 1
ATOM 700 C CA . ARG A 1 94 ? -2.108 10.613 6.505 1.00 93.56 94 ARG A CA 1
ATOM 701 C C . ARG A 1 94 ? -3.325 10.091 7.258 1.00 93.56 94 ARG A C 1
ATOM 703 O O . ARG A 1 94 ? -3.954 10.853 7.993 1.00 93.56 94 ARG A O 1
ATOM 710 N N . TRP A 1 95 ? -3.625 8.798 7.143 1.00 94.69 95 TRP A N 1
ATOM 711 C CA . TRP A 1 95 ? -4.696 8.186 7.925 1.00 94.69 95 TRP A CA 1
ATOM 712 C C . TRP A 1 95 ? -4.383 8.160 9.425 1.00 94.69 95 TRP A C 1
ATOM 714 O O . TRP A 1 95 ? -5.206 8.586 10.234 1.00 94.69 95 TRP A O 1
ATOM 724 N N . LEU A 1 96 ? -3.180 7.730 9.818 1.00 95.06 96 LEU A N 1
ATOM 725 C CA . LEU A 1 96 ? -2.752 7.684 11.221 1.00 95.06 96 LEU A CA 1
ATOM 726 C C . LEU A 1 96 ? -2.787 9.063 11.893 1.00 95.06 96 LEU A C 1
ATOM 728 O O . LEU A 1 96 ? -3.094 9.157 13.083 1.00 95.06 96 LEU A O 1
ATOM 732 N N . ALA A 1 97 ? -2.489 10.125 11.142 1.00 93.19 97 ALA A N 1
ATOM 733 C CA . ALA A 1 97 ? -2.553 11.504 11.612 1.00 93.19 97 ALA A CA 1
ATOM 734 C C . ALA A 1 97 ? -3.992 11.983 11.876 1.00 93.19 97 ALA A C 1
ATOM 736 O O . ALA A 1 97 ? -4.199 12.840 12.734 1.00 93.19 97 ALA A O 1
ATOM 737 N N . GLN A 1 98 ? -4.980 11.423 11.171 1.00 91.69 98 GLN A N 1
ATOM 738 C CA . GLN A 1 98 ? -6.398 11.794 11.272 1.00 91.69 98 GLN A CA 1
ATOM 739 C C . GLN A 1 98 ? -7.245 10.764 12.034 1.00 91.69 98 GLN A C 1
ATOM 741 O O . GLN A 1 98 ? -8.447 10.966 12.227 1.00 91.69 98 GLN A O 1
ATOM 746 N N . ALA A 1 99 ? -6.636 9.662 12.478 1.00 91.00 99 ALA A N 1
ATOM 747 C CA . ALA A 1 99 ? -7.330 8.578 13.152 1.00 91.00 99 ALA A CA 1
ATOM 748 C C . ALA A 1 99 ? -8.102 9.100 14.384 1.00 91.00 99 ALA A C 1
ATOM 750 O O . ALA A 1 99 ? -7.534 9.828 15.207 1.00 91.00 99 ALA A O 1
ATOM 751 N N . PRO A 1 100 ? -9.384 8.720 14.565 1.00 86.62 100 PRO A N 1
ATOM 752 C CA . PRO A 1 100 ? -10.179 9.216 15.681 1.00 86.62 100 PRO A CA 1
ATOM 753 C C . PRO A 1 100 ? -9.532 8.914 17.044 1.00 86.62 100 PRO A C 1
ATOM 755 O O . PRO A 1 100 ? -8.897 7.863 17.209 1.00 86.62 100 PRO A O 1
ATOM 758 N N . PRO A 1 101 ? -9.727 9.760 18.069 1.00 79.00 101 PRO A N 1
ATOM 759 C CA . PRO A 1 101 ? -9.230 9.479 19.411 1.00 79.00 101 PRO A CA 1
ATOM 760 C C . PRO A 1 101 ? -9.700 8.105 19.908 1.00 79.00 101 PRO A C 1
ATOM 762 O O . PRO A 1 101 ? -10.879 7.775 19.804 1.00 79.00 101 PRO A O 1
ATOM 765 N N . ARG A 1 102 ? -8.784 7.306 20.475 1.00 87.06 102 ARG A N 1
ATOM 766 C CA . ARG A 1 102 ? -9.041 5.934 20.977 1.00 87.06 102 ARG A CA 1
ATOM 767 C C . ARG A 1 102 ? -9.456 4.904 19.910 1.00 87.06 102 ARG A C 1
ATOM 769 O O . ARG A 1 102 ? -9.860 3.804 20.274 1.00 87.06 102 ARG A O 1
ATOM 776 N N . SER A 1 103 ? -9.348 5.230 18.620 1.00 93.25 103 SER A N 1
ATOM 777 C CA . SER A 1 103 ? -9.600 4.269 17.534 1.00 93.25 103 SER A CA 1
ATOM 778 C C . SER A 1 103 ? -8.439 3.306 17.288 1.00 93.25 103 SER A C 1
ATOM 780 O O . SER A 1 103 ? -8.648 2.255 16.691 1.00 93.25 103 SER A O 1
ATOM 782 N N . LEU A 1 104 ? -7.234 3.648 17.749 1.00 95.81 104 LEU A N 1
ATOM 783 C CA . LEU A 1 104 ? -6.021 2.846 17.600 1.00 95.81 104 LEU A CA 1
ATOM 784 C C . LEU A 1 104 ? -5.814 1.920 18.803 1.00 95.81 104 LEU A C 1
ATOM 786 O O . LEU A 1 104 ? -6.228 2.234 19.923 1.00 95.81 104 LEU A O 1
ATOM 790 N N . LEU A 1 105 ? -5.134 0.795 18.583 1.00 94.94 105 LEU A N 1
ATOM 791 C CA . LEU A 1 105 ? -4.710 -0.089 19.666 1.00 94.94 105 LEU A CA 1
ATOM 792 C C . LEU A 1 105 ? -3.785 0.657 20.651 1.00 94.94 105 LEU A C 1
ATOM 794 O O . LEU A 1 105 ? -2.872 1.357 20.212 1.00 94.94 105 LEU A O 1
ATOM 798 N N . PRO A 1 106 ? -3.947 0.479 21.978 1.00 90.81 106 PRO A N 1
ATOM 799 C CA . PRO A 1 106 ? -3.117 1.172 22.971 1.00 90.81 106 PRO A CA 1
ATOM 800 C C . PRO A 1 106 ? -1.620 0.855 22.877 1.00 90.81 106 PRO A C 1
ATOM 802 O O . PRO A 1 106 ? -0.792 1.667 23.270 1.00 90.81 106 PRO A O 1
ATOM 805 N N . THR A 1 107 ? -1.277 -0.329 22.370 1.00 92.56 107 THR A N 1
ATOM 806 C CA . THR A 1 107 ? 0.098 -0.827 22.222 1.00 92.56 107 THR A CA 1
ATOM 807 C C . THR A 1 107 ? 0.605 -0.713 20.784 1.00 92.56 107 THR A C 1
ATOM 809 O O . THR A 1 107 ? 1.493 -1.467 20.390 1.00 92.56 107 THR A O 1
ATOM 812 N N . LEU A 1 108 ? -0.012 0.146 19.967 1.00 94.62 108 LEU A N 1
ATOM 813 C CA . LEU A 1 108 ? 0.366 0.312 18.570 1.00 94.62 108 LEU A CA 1
ATOM 814 C C . LEU A 1 108 ? 1.784 0.881 18.457 1.00 94.62 108 LEU A C 1
ATOM 816 O O . LEU A 1 108 ? 2.042 2.022 18.835 1.00 94.62 108 LEU A O 1
ATOM 820 N N . ASP A 1 109 ? 2.666 0.093 17.857 1.00 95.88 109 ASP A N 1
ATOM 821 C CA . ASP A 1 109 ? 3.933 0.561 17.310 1.00 95.88 109 ASP A CA 1
ATOM 822 C C . ASP A 1 109 ? 3.669 1.134 15.911 1.00 95.88 109 ASP A C 1
ATOM 824 O O . ASP A 1 109 ? 3.333 0.395 14.979 1.00 95.88 109 ASP A O 1
ATOM 828 N N . ARG A 1 110 ? 3.738 2.465 15.791 1.00 94.62 110 ARG A N 1
ATOM 829 C CA . ARG A 1 110 ? 3.387 3.181 14.557 1.00 94.62 110 ARG A CA 1
ATOM 830 C C . ARG A 1 110 ? 4.363 2.876 13.431 1.00 94.62 110 ARG A C 1
ATOM 832 O O . ARG A 1 110 ? 3.914 2.528 12.345 1.00 94.62 110 ARG A O 1
ATOM 839 N N . ASP A 1 111 ? 5.660 2.943 13.703 1.00 95.81 111 ASP A N 1
ATOM 840 C CA . ASP A 1 111 ? 6.697 2.751 12.689 1.00 95.81 111 ASP A CA 1
ATOM 841 C C . ASP A 1 111 ? 6.610 1.334 12.120 1.00 95.81 111 ASP A C 1
ATOM 843 O O . ASP A 1 111 ? 6.584 1.128 10.906 1.00 95.81 111 ASP A O 1
ATOM 847 N N . ARG A 1 112 ? 6.425 0.342 13.001 1.00 96.25 112 ARG A N 1
ATOM 848 C CA . ARG A 1 112 ? 6.242 -1.047 12.576 1.00 96.25 112 ARG A CA 1
ATOM 849 C C . ARG A 1 112 ? 4.954 -1.266 11.783 1.00 96.25 112 ARG A C 1
ATOM 851 O O . ARG A 1 112 ? 4.939 -2.100 10.874 1.00 96.25 112 ARG A O 1
ATOM 858 N N . ALA A 1 113 ? 3.873 -0.567 12.127 1.00 96.25 113 ALA A N 1
ATOM 859 C CA . ALA A 1 113 ? 2.619 -0.636 11.384 1.00 96.25 113 ALA A CA 1
ATOM 860 C C . ALA A 1 113 ? 2.762 -0.054 9.971 1.00 96.25 113 ALA A C 1
ATOM 862 O O . ALA A 1 113 ? 2.332 -0.699 9.013 1.00 96.25 113 ALA A O 1
ATOM 863 N N . VAL A 1 114 ? 3.414 1.107 9.838 1.00 97.38 114 VAL A N 1
ATOM 864 C CA . VAL A 1 114 ? 3.724 1.723 8.539 1.00 97.38 114 VAL A CA 1
ATOM 865 C C . VAL A 1 114 ? 4.590 0.780 7.708 1.00 97.38 114 VAL A C 1
ATOM 867 O O . VAL A 1 114 ? 4.220 0.435 6.588 1.00 97.38 114 VAL A O 1
ATOM 870 N N . ASP A 1 115 ? 5.683 0.264 8.273 1.00 96.88 115 ASP A N 1
ATOM 871 C CA . ASP A 1 115 ? 6.582 -0.654 7.571 1.00 96.88 115 ASP A CA 1
ATOM 872 C C . ASP A 1 115 ? 5.875 -1.922 7.082 1.00 96.88 115 ASP A C 1
ATOM 874 O O . ASP A 1 115 ? 6.086 -2.357 5.944 1.00 96.88 115 ASP A O 1
ATOM 878 N N . ARG A 1 116 ? 5.025 -2.527 7.924 1.00 97.25 116 ARG A N 1
ATOM 879 C CA . ARG A 1 116 ? 4.239 -3.705 7.539 1.00 97.25 116 ARG A CA 1
ATOM 880 C C . ARG A 1 116 ? 3.284 -3.374 6.400 1.00 97.25 116 ARG A C 1
ATOM 882 O O . ARG A 1 116 ? 3.229 -4.133 5.433 1.00 97.25 116 ARG A O 1
ATOM 889 N N . TYR A 1 117 ? 2.562 -2.265 6.507 1.00 98.06 117 TYR A N 1
ATOM 890 C CA . TYR A 1 117 ? 1.625 -1.838 5.481 1.00 98.06 117 TYR A CA 1
ATOM 891 C C . TYR A 1 117 ? 2.323 -1.594 4.136 1.00 98.06 117 TYR A C 1
ATOM 893 O O . TYR A 1 117 ? 1.914 -2.174 3.131 1.00 98.06 117 TYR A O 1
ATOM 901 N N . VAL A 1 118 ? 3.421 -0.830 4.127 1.00 97.50 118 VAL A N 1
ATOM 902 C CA . VAL A 1 118 ? 4.209 -0.538 2.918 1.00 97.50 118 VAL A CA 1
ATOM 903 C C . VAL A 1 118 ? 4.664 -1.834 2.248 1.00 97.50 118 VAL A C 1
ATOM 905 O O . VAL A 1 118 ? 4.495 -2.014 1.044 1.00 97.50 118 VAL A O 1
ATOM 908 N N . ASN A 1 119 ? 5.198 -2.780 3.024 1.00 96.94 119 ASN A N 1
ATOM 909 C CA . ASN A 1 119 ? 5.641 -4.068 2.489 1.00 96.94 119 ASN A CA 1
ATOM 910 C C . ASN A 1 119 ? 4.477 -4.901 1.921 1.00 96.94 119 ASN A C 1
ATOM 912 O O . ASN A 1 119 ? 4.653 -5.603 0.921 1.00 96.94 119 ASN A O 1
ATOM 916 N N . SER A 1 120 ? 3.296 -4.824 2.536 1.00 98.12 120 SER A N 1
ATOM 917 C CA . SER A 1 120 ? 2.094 -5.520 2.069 1.00 98.12 120 SER A CA 1
ATOM 918 C C . SER A 1 120 ? 1.540 -4.906 0.776 1.00 98.12 120 SER A C 1
ATOM 920 O O . SER A 1 120 ? 1.253 -5.624 -0.184 1.00 98.12 120 SER A O 1
ATOM 922 N N . GLU A 1 121 ? 1.493 -3.573 0.683 1.00 98.06 121 GLU A N 1
ATOM 923 C CA . GLU A 1 121 ? 1.077 -2.873 -0.540 1.00 98.06 121 GLU A CA 1
ATOM 924 C C . GLU A 1 121 ? 2.034 -3.175 -1.703 1.00 98.06 121 GLU A C 1
ATOM 926 O O . GLU A 1 121 ? 1.606 -3.592 -2.780 1.00 98.06 121 GLU A O 1
ATOM 931 N N . LEU A 1 122 ? 3.348 -3.100 -1.470 1.00 97.25 122 LEU A N 1
ATOM 932 C CA . LEU A 1 122 ? 4.348 -3.429 -2.490 1.00 97.25 122 LEU A CA 1
ATOM 933 C C . LEU A 1 122 ? 4.291 -4.905 -2.919 1.00 97.25 122 LEU A C 1
ATOM 935 O O . LEU A 1 122 ? 4.542 -5.232 -4.082 1.00 97.25 122 LEU A O 1
ATOM 939 N N . SER A 1 123 ? 3.903 -5.808 -2.015 1.00 98.00 123 SER A N 1
ATOM 940 C CA . SER A 1 123 ? 3.651 -7.214 -2.358 1.00 98.00 123 SER A CA 1
ATOM 941 C C . SER A 1 123 ? 2.424 -7.380 -3.260 1.00 98.00 123 SER A C 1
ATOM 943 O O . SER A 1 123 ? 2.440 -8.224 -4.158 1.00 98.00 123 SER A O 1
ATOM 945 N N . THR A 1 124 ? 1.405 -6.534 -3.098 1.00 98.31 124 THR A N 1
ATOM 946 C CA . THR A 1 124 ? 0.234 -6.485 -3.990 1.00 98.31 124 THR A CA 1
ATOM 947 C C . THR A 1 124 ? 0.654 -6.076 -5.405 1.00 98.31 124 THR A C 1
ATOM 949 O O . THR A 1 124 ? 0.338 -6.776 -6.372 1.00 98.31 124 THR A O 1
ATOM 952 N N . TYR A 1 125 ? 1.496 -5.042 -5.544 1.00 97.81 125 TYR A N 1
ATOM 953 C CA . TYR A 1 125 ? 2.082 -4.692 -6.846 1.00 97.81 125 TYR A CA 1
ATOM 954 C C . TYR A 1 125 ? 2.924 -5.829 -7.432 1.00 97.81 125 TYR A C 1
ATOM 956 O O . TYR A 1 125 ? 2.896 -6.057 -8.639 1.00 97.81 125 TYR A O 1
ATOM 964 N N . ARG A 1 126 ? 3.643 -6.599 -6.607 1.00 97.69 126 ARG A N 1
ATOM 965 C CA . ARG A 1 126 ? 4.389 -7.781 -7.069 1.00 97.69 126 ARG A CA 1
ATOM 966 C C . ARG A 1 126 ? 3.484 -8.883 -7.611 1.00 97.69 126 ARG A C 1
ATOM 968 O O . ARG A 1 126 ? 3.831 -9.523 -8.610 1.00 97.69 126 ARG A O 1
ATOM 975 N N . TYR A 1 127 ? 2.339 -9.129 -6.988 1.00 98.12 127 TYR A N 1
ATOM 976 C CA . TYR A 1 127 ? 1.372 -10.097 -7.502 1.00 98.12 127 TYR A CA 1
ATOM 977 C C . TYR A 1 127 ? 0.770 -9.650 -8.832 1.00 98.12 127 TYR A C 1
ATOM 979 O O . TYR A 1 127 ? 0.714 -10.454 -9.763 1.00 98.12 127 TYR A O 1
ATOM 987 N N . TRP A 1 128 ? 0.466 -8.364 -8.995 1.00 98.19 128 TRP A N 1
ATOM 988 C CA . TRP A 1 128 ? 0.113 -7.813 -10.305 1.00 98.19 128 TRP A CA 1
ATOM 989 C C . TRP A 1 128 ? 1.249 -7.940 -11.334 1.00 98.19 128 TRP A C 1
ATOM 991 O O . TRP A 1 128 ? 1.058 -8.445 -12.444 1.00 98.19 128 TRP A O 1
ATOM 1001 N N . ALA A 1 129 ? 2.472 -7.563 -10.958 1.00 97.56 129 ALA A N 1
ATOM 1002 C CA . ALA A 1 129 ? 3.640 -7.618 -11.834 1.00 97.56 129 ALA A CA 1
ATOM 1003 C C . ALA A 1 129 ? 3.998 -9.055 -12.261 1.00 97.56 129 ALA A C 1
ATOM 1005 O O . ALA A 1 129 ? 4.637 -9.250 -13.292 1.00 97.56 129 ALA A O 1
ATOM 1006 N N . SER A 1 130 ? 3.567 -10.068 -11.508 1.00 96.94 130 SER A N 1
ATOM 1007 C CA . SER A 1 130 ? 3.721 -11.486 -11.862 1.00 96.94 130 SER A CA 1
ATOM 1008 C C . SER A 1 130 ? 2.488 -12.098 -12.539 1.00 96.94 130 SER A C 1
ATOM 1010 O O . SER A 1 130 ? 2.500 -13.286 -12.845 1.00 96.94 130 SER A O 1
ATOM 1012 N N . GLY A 1 131 ? 1.442 -11.305 -12.797 1.00 96.44 131 GLY A N 1
ATOM 1013 C CA . GLY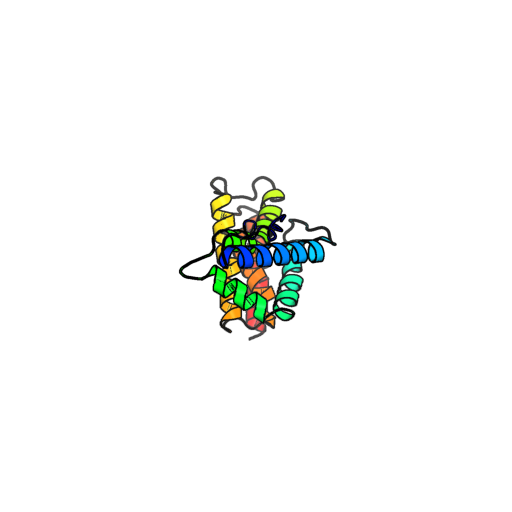 A 1 131 ? 0.210 -11.748 -13.458 1.00 96.44 131 GLY A CA 1
ATOM 1014 C C . GLY A 1 131 ? -0.744 -12.545 -12.566 1.00 96.44 131 GLY A C 1
ATOM 1015 O O . GLY A 1 131 ? -1.676 -13.152 -13.080 1.00 96.44 131 GLY A O 1
ATOM 1016 N N . ARG A 1 132 ? -0.524 -12.561 -11.245 1.00 97.25 132 ARG A N 1
ATOM 1017 C CA . ARG A 1 132 ? -1.420 -13.216 -10.275 1.00 97.25 132 ARG A CA 1
ATOM 1018 C C . ARG A 1 132 ? -2.639 -12.367 -9.927 1.00 97.25 132 ARG A C 1
ATOM 1020 O O . ARG A 1 132 ? -3.657 -12.927 -9.551 1.00 97.25 132 ARG A O 1
ATOM 1027 N N . ILE A 1 133 ? -2.517 -11.047 -10.056 1.00 97.44 133 ILE A N 1
ATOM 1028 C CA . ILE A 1 133 ? -3.625 -10.092 -9.955 1.00 97.44 133 ILE A CA 1
ATOM 1029 C C . ILE A 1 133 ? -3.784 -9.437 -11.333 1.00 97.44 133 ILE A C 1
ATOM 1031 O O . ILE A 1 133 ? -2.832 -8.804 -11.810 1.00 97.44 133 ILE A O 1
ATOM 1035 N N . PRO A 1 134 ? -4.934 -9.590 -12.008 1.00 96.25 134 PRO A N 1
ATOM 1036 C CA . PRO A 1 134 ? -5.231 -8.846 -13.224 1.00 96.25 134 PRO A CA 1
ATOM 1037 C C . PRO A 1 134 ? -5.229 -7.338 -12.959 1.00 96.25 134 PRO A C 1
ATOM 1039 O O . PRO A 1 134 ? -5.651 -6.877 -11.904 1.00 96.25 134 PRO A O 1
ATOM 1042 N N . LEU A 1 135 ? -4.779 -6.540 -13.931 1.00 95.56 135 LEU A N 1
ATOM 1043 C CA . LEU A 1 135 ? -4.772 -5.079 -13.795 1.00 95.56 135 LEU A CA 1
ATOM 1044 C C . LEU A 1 135 ? -6.157 -4.480 -13.446 1.00 95.56 135 LEU A C 1
ATOM 1046 O O . LEU A 1 135 ? -6.178 -3.587 -12.603 1.00 95.56 135 LEU A O 1
ATOM 1050 N N . PRO A 1 136 ? -7.294 -4.955 -14.005 1.00 95.56 136 PRO A N 1
ATOM 1051 C CA . PRO A 1 136 ? -8.621 -4.461 -13.620 1.00 95.56 136 PRO A CA 1
ATOM 1052 C C . PRO A 1 136 ? -8.984 -4.669 -12.143 1.00 95.56 136 PRO A C 1
ATOM 1054 O O . PRO A 1 136 ? -9.783 -3.905 -11.613 1.00 95.56 136 PRO A O 1
ATOM 1057 N N . ASP A 1 137 ? -8.382 -5.660 -11.483 1.00 96.88 137 ASP A N 1
ATOM 1058 C CA . ASP A 1 137 ? -8.683 -6.015 -10.091 1.00 96.88 137 ASP A CA 1
ATOM 1059 C C . ASP A 1 137 ? -7.701 -5.364 -9.100 1.00 96.88 137 ASP A C 1
ATOM 1061 O O . ASP A 1 137 ? -7.918 -5.380 -7.890 1.00 96.88 137 ASP A O 1
ATOM 1065 N N . LEU A 1 138 ? -6.622 -4.748 -9.600 1.00 97.25 138 LEU A N 1
ATOM 1066 C CA . LEU A 1 138 ? -5.540 -4.213 -8.773 1.00 97.25 138 LEU A CA 1
ATOM 1067 C C . LEU A 1 138 ? -6.016 -3.144 -7.780 1.00 97.25 138 LEU A C 1
ATOM 1069 O O . LEU A 1 138 ? -5.581 -3.150 -6.631 1.00 97.25 138 LEU A O 1
ATOM 1073 N N . ALA A 1 139 ? -6.899 -2.235 -8.199 1.00 97.38 139 ALA A N 1
ATOM 1074 C CA . ALA A 1 139 ? -7.409 -1.193 -7.310 1.00 97.38 139 ALA A CA 1
ATOM 1075 C C . ALA A 1 139 ? -8.178 -1.795 -6.120 1.00 97.38 139 ALA A C 1
ATOM 1077 O O . ALA A 1 139 ? -7.993 -1.365 -4.981 1.00 97.38 139 ALA A O 1
ATOM 1078 N N . ASP A 1 140 ? -8.993 -2.824 -6.364 1.00 97.88 140 ASP A N 1
ATOM 1079 C CA . ASP A 1 140 ? -9.769 -3.492 -5.317 1.00 97.88 140 ASP A CA 1
ATOM 1080 C C . ASP A 1 140 ? -8.864 -4.290 -4.365 1.00 97.88 140 ASP A C 1
ATOM 1082 O O . ASP A 1 140 ? -9.036 -4.214 -3.148 1.00 97.88 140 ASP A O 1
ATOM 1086 N N . GLU A 1 141 ? -7.823 -4.948 -4.878 1.00 98.06 141 GLU A N 1
ATOM 1087 C CA . GLU A 1 141 ? -6.816 -5.629 -4.050 1.00 98.06 141 GLU A CA 1
ATOM 1088 C C . GLU A 1 141 ? -6.038 -4.656 -3.146 1.00 98.06 141 GLU A C 1
ATOM 1090 O O . GLU A 1 141 ? -5.824 -4.927 -1.962 1.00 98.06 141 GLU A O 1
ATOM 1095 N N . LEU A 1 142 ? -5.667 -3.475 -3.654 1.00 98.25 142 LEU A N 1
ATOM 1096 C CA . LEU A 1 142 ? -4.997 -2.445 -2.850 1.00 98.25 142 LEU A CA 1
ATOM 1097 C C . LEU A 1 142 ? -5.905 -1.898 -1.741 1.00 98.25 142 LEU A C 1
ATOM 1099 O O . LEU A 1 142 ? -5.463 -1.720 -0.602 1.00 98.25 142 LEU A O 1
ATOM 1103 N N . ARG A 1 143 ? -7.192 -1.696 -2.039 1.00 98.38 143 ARG A N 1
ATOM 1104 C CA . ARG A 1 143 ? -8.208 -1.310 -1.050 1.00 98.38 143 ARG A CA 1
ATOM 1105 C C . ARG A 1 143 ? -8.374 -2.366 0.039 1.00 98.38 143 ARG A C 1
ATOM 1107 O O . ARG A 1 143 ? -8.402 -2.017 1.221 1.00 98.38 143 ARG A O 1
ATOM 1114 N N . ILE A 1 144 ? -8.465 -3.644 -0.334 1.00 98.31 144 ILE A N 1
ATOM 1115 C CA . ILE A 1 144 ? -8.542 -4.765 0.616 1.00 98.31 144 ILE A CA 1
ATOM 1116 C C . ILE A 1 144 ? -7.294 -4.799 1.494 1.00 98.31 144 ILE A C 1
ATOM 1118 O O . ILE A 1 144 ? -7.411 -4.917 2.717 1.00 98.31 144 ILE A O 1
ATOM 1122 N N . ASN A 1 145 ? -6.112 -4.645 0.897 1.00 98.25 145 ASN A N 1
ATOM 1123 C CA . ASN A 1 145 ? -4.847 -4.600 1.619 1.00 98.25 145 ASN A CA 1
ATOM 1124 C C . ASN A 1 145 ? -4.804 -3.441 2.634 1.00 98.25 145 ASN A C 1
ATOM 1126 O O . ASN A 1 145 ? -4.444 -3.651 3.793 1.00 98.25 145 ASN A O 1
ATOM 1130 N N . PHE A 1 146 ? -5.232 -2.238 2.240 1.00 98.38 146 PHE A N 1
ATOM 1131 C CA . PHE A 1 146 ? -5.319 -1.089 3.145 1.00 98.38 146 PHE A CA 1
ATOM 1132 C C . PHE A 1 146 ? -6.276 -1.346 4.307 1.00 98.38 146 PHE A C 1
ATOM 1134 O O . PHE A 1 146 ? -5.889 -1.211 5.467 1.00 98.38 146 PHE A O 1
ATOM 1141 N N . LEU A 1 147 ? -7.501 -1.794 4.023 1.00 98.44 147 LEU A N 1
ATOM 1142 C CA . LEU A 1 147 ? -8.477 -2.103 5.066 1.00 98.44 147 LEU A CA 1
ATOM 1143 C C . LEU A 1 147 ? -7.975 -3.218 5.993 1.00 98.44 147 LEU A C 1
ATOM 1145 O O . LEU A 1 147 ? -8.136 -3.101 7.205 1.00 98.44 147 LEU A O 1
ATOM 1149 N N . SER A 1 148 ? -7.314 -4.249 5.461 1.00 98.25 148 SER A N 1
ATOM 1150 C CA . SER A 1 148 ? -6.683 -5.318 6.249 1.00 98.25 148 SER A CA 1
ATOM 1151 C C . SER A 1 148 ? -5.643 -4.768 7.222 1.00 98.25 148 SER A C 1
ATOM 1153 O O . SER A 1 148 ? -5.690 -5.087 8.409 1.00 98.25 148 SER A O 1
ATOM 1155 N N . ALA A 1 149 ? -4.764 -3.877 6.757 1.00 97.88 149 ALA A N 1
ATOM 1156 C CA . ALA A 1 149 ? -3.788 -3.219 7.619 1.00 97.88 149 ALA A CA 1
ATOM 1157 C C . ALA A 1 149 ? -4.467 -2.379 8.713 1.00 97.88 149 ALA A C 1
ATOM 1159 O O . ALA A 1 149 ? -4.063 -2.435 9.875 1.00 97.88 149 ALA A O 1
ATOM 1160 N N . LEU A 1 150 ? -5.555 -1.669 8.388 1.00 97.75 150 LEU A N 1
ATOM 1161 C CA . LEU A 1 150 ? -6.315 -0.925 9.393 1.00 97.75 150 LEU A CA 1
ATOM 1162 C C . LEU A 1 150 ? -6.965 -1.847 10.441 1.00 97.75 150 LEU A C 1
ATOM 1164 O O . LEU A 1 150 ? -7.021 -1.491 11.620 1.00 97.75 150 LEU A O 1
ATOM 1168 N N . LEU A 1 151 ? -7.432 -3.042 10.058 1.00 97.75 151 LEU A N 1
ATOM 1169 C CA . LEU A 1 151 ? -7.993 -4.027 10.996 1.00 97.75 151 LEU A CA 1
ATOM 1170 C C . LEU A 1 151 ? -6.965 -4.516 12.026 1.00 97.75 151 LEU A C 1
ATOM 1172 O O . LEU A 1 151 ? -7.367 -4.889 13.130 1.00 97.75 151 LEU A O 1
ATOM 1176 N N . GLU A 1 152 ? -5.674 -4.523 11.685 1.00 96.38 152 GLU A N 1
ATOM 1177 C CA . GLU A 1 152 ? -4.593 -4.925 12.596 1.00 96.38 152 GLU A CA 1
ATOM 1178 C C . GLU A 1 152 ? -4.294 -3.877 13.673 1.00 96.38 152 GLU A C 1
ATOM 1180 O O . GLU A 1 152 ? -3.802 -4.232 14.741 1.00 96.38 152 GLU A O 1
ATOM 1185 N N . ILE A 1 153 ? -4.579 -2.599 13.406 1.00 96.88 153 ILE A N 1
ATOM 1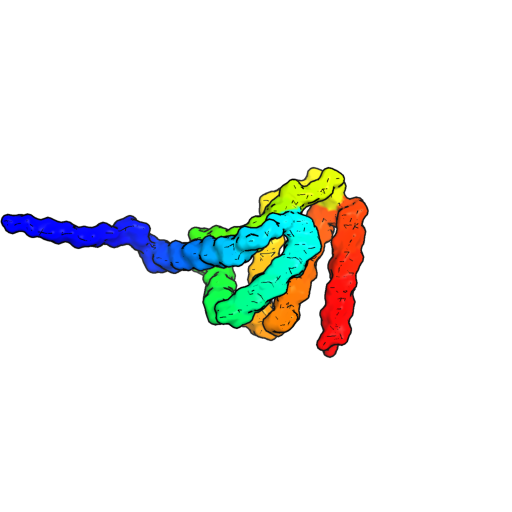186 C CA . ILE A 1 153 ? -4.130 -1.474 14.244 1.00 96.88 153 ILE A CA 1
ATOM 1187 C C . ILE A 1 153 ? -5.269 -0.707 14.917 1.00 96.88 153 ILE A C 1
ATOM 1189 O O . ILE A 1 153 ? -5.013 0.150 15.765 1.00 96.88 153 ILE A O 1
ATOM 1193 N N . THR A 1 154 ? -6.520 -1.009 14.565 1.00 97.44 154 THR A N 1
ATOM 1194 C CA . THR A 1 154 ? -7.709 -0.343 15.111 1.00 97.44 154 THR A CA 1
ATOM 1195 C C . THR A 1 154 ? -8.438 -1.163 16.168 1.00 97.44 154 THR A C 1
ATOM 1197 O O . THR A 1 154 ? -8.348 -2.387 16.233 1.00 97.44 154 THR A O 1
ATOM 1200 N N . ALA A 1 155 ? -9.220 -0.467 16.992 1.00 95.56 155 ALA A N 1
ATOM 1201 C CA . ALA A 1 155 ? -10.098 -1.025 18.008 1.00 95.56 155 ALA A CA 1
ATOM 1202 C C . ALA A 1 155 ? -11.490 -0.367 17.982 1.00 95.56 155 ALA A C 1
ATOM 1204 O O . ALA A 1 155 ? -11.727 0.649 17.323 1.00 95.56 155 ALA A O 1
ATOM 1205 N N . GLY A 1 156 ? -12.429 -0.964 18.720 1.00 94.88 156 GLY A N 1
ATOM 1206 C CA . GLY A 1 156 ? -13.735 -0.366 18.994 1.00 94.88 156 GLY A CA 1
ATOM 1207 C C . GLY A 1 156 ? -14.622 -0.155 17.753 1.00 94.88 156 GLY A C 1
ATOM 1208 O O . GLY A 1 156 ? -14.601 -0.968 16.821 1.00 94.88 156 GLY A O 1
ATOM 1209 N N . PRO A 1 157 ? -15.435 0.921 17.733 1.00 95.50 157 PRO A N 1
ATOM 1210 C CA . PRO A 1 157 ? -16.371 1.192 16.640 1.00 95.50 157 PRO A CA 1
ATOM 1211 C C . PRO A 1 157 ? -15.689 1.375 15.280 1.00 95.50 157 PRO A C 1
ATOM 1213 O O . PRO A 1 157 ? -16.177 0.850 14.283 1.00 95.50 157 PRO A O 1
ATOM 1216 N N . THR A 1 158 ? -14.531 2.044 15.241 1.00 95.56 158 THR A N 1
ATOM 1217 C CA . THR A 1 158 ? -13.756 2.247 14.007 1.00 95.56 158 THR A CA 1
ATOM 1218 C C . THR A 1 158 ? -13.351 0.915 13.386 1.00 95.56 158 THR A C 1
ATOM 1220 O O . THR A 1 158 ? -13.579 0.699 12.199 1.00 95.56 158 THR A O 1
ATOM 1223 N N . ARG A 1 159 ? -12.851 -0.027 14.197 1.00 97.00 159 ARG A N 1
ATOM 1224 C CA . ARG A 1 159 ? -12.518 -1.379 13.728 1.00 97.00 159 ARG A CA 1
ATOM 1225 C C . ARG A 1 159 ? -13.730 -2.102 13.130 1.00 97.00 159 ARG A C 1
ATOM 1227 O O . ARG A 1 159 ? -13.590 -2.814 12.139 1.00 97.00 159 ARG A O 1
ATOM 1234 N N . THR A 1 160 ? -14.905 -1.934 13.737 1.00 97.25 160 THR A N 1
ATOM 1235 C CA . THR A 1 160 ? -16.154 -2.567 13.279 1.00 97.25 160 THR A CA 1
ATOM 1236 C C . THR A 1 160 ? -16.588 -2.020 11.919 1.00 97.25 160 THR A C 1
ATOM 1238 O O . THR A 1 160 ? -16.958 -2.795 11.038 1.00 97.25 160 THR A O 1
ATOM 1241 N N . ASP A 1 161 ? -16.491 -0.703 11.714 1.00 96.69 161 ASP A N 1
ATOM 1242 C CA . ASP A 1 161 ? -16.791 -0.089 10.417 1.00 96.69 161 ASP A CA 1
ATOM 1243 C C . ASP A 1 161 ? -15.813 -0.542 9.323 1.00 96.69 161 ASP A C 1
ATOM 1245 O O . ASP A 1 161 ? -16.243 -0.952 8.244 1.00 96.69 161 ASP A O 1
ATOM 1249 N N . ILE A 1 162 ? -14.509 -0.574 9.621 1.00 97.69 162 ILE A N 1
ATOM 1250 C CA . ILE A 1 162 ? -13.486 -1.090 8.696 1.00 97.69 162 ILE A CA 1
ATOM 1251 C C . ILE A 1 162 ? -13.779 -2.552 8.342 1.00 97.69 162 ILE A C 1
ATOM 1253 O O . ILE A 1 162 ? -13.722 -2.916 7.170 1.00 97.69 162 ILE A O 1
ATOM 1257 N N . ALA A 1 163 ? -14.147 -3.389 9.319 1.00 98.25 163 ALA A N 1
ATOM 1258 C CA . ALA A 1 163 ? -14.437 -4.806 9.083 1.00 98.25 163 ALA A CA 1
ATOM 1259 C C . ALA A 1 163 ? -15.634 -4.991 8.143 1.00 98.25 163 ALA A C 1
ATOM 1261 O O . ALA A 1 163 ? -15.597 -5.826 7.239 1.00 98.25 163 ALA A O 1
ATOM 1262 N N . ARG A 1 164 ? -16.678 -4.173 8.316 1.00 98.12 164 ARG A N 1
ATOM 1263 C CA . ARG A 1 164 ? -17.845 -4.149 7.430 1.00 98.12 164 ARG A CA 1
ATOM 1264 C C . ARG A 1 164 ? -17.457 -3.740 6.008 1.00 98.12 164 ARG A C 1
ATOM 1266 O O . ARG A 1 164 ? -17.845 -4.421 5.063 1.00 98.12 164 ARG A O 1
ATOM 1273 N N . ARG A 1 165 ? -16.689 -2.656 5.850 1.00 97.62 165 ARG A N 1
ATOM 1274 C CA . ARG A 1 165 ? -16.195 -2.179 4.543 1.00 97.62 165 ARG A CA 1
ATOM 1275 C C . ARG A 1 165 ? -15.344 -3.245 3.844 1.00 97.62 165 ARG A C 1
ATOM 1277 O O . ARG A 1 165 ? -15.575 -3.534 2.675 1.00 97.62 165 ARG A O 1
ATOM 1284 N N . HIS A 1 166 ? -14.435 -3.878 4.584 1.00 98.12 166 HIS A N 1
ATOM 1285 C CA . HIS A 1 166 ? -13.585 -4.962 4.093 1.00 98.12 166 HIS A CA 1
ATOM 1286 C C . HIS A 1 166 ? -14.415 -6.151 3.589 1.00 98.12 166 HIS A C 1
ATOM 1288 O O . HIS A 1 166 ? -14.234 -6.602 2.463 1.00 98.12 166 HIS A O 1
ATOM 1294 N N . ALA A 1 167 ? -15.369 -6.634 4.392 1.00 97.19 167 ALA A N 1
ATOM 1295 C CA . ALA A 1 167 ? -16.222 -7.761 4.015 1.00 97.19 167 ALA A CA 1
ATOM 1296 C C . ALA A 1 167 ? -17.071 -7.476 2.764 1.00 97.19 167 ALA A C 1
ATOM 1298 O O . ALA A 1 167 ? -17.219 -8.355 1.915 1.00 97.19 167 ALA A O 1
ATOM 1299 N N . LEU A 1 168 ? -17.600 -6.252 2.631 1.00 96.00 168 LEU A N 1
ATOM 1300 C CA . LEU A 1 168 ? -18.349 -5.835 1.442 1.00 96.00 168 LEU A CA 1
ATOM 1301 C C . LEU A 1 168 ? -17.483 -5.902 0.180 1.00 96.00 168 LEU A C 1
ATOM 1303 O O . LEU A 1 168 ? -17.927 -6.453 -0.825 1.00 96.00 168 LEU A O 1
ATOM 1307 N N . LEU A 1 169 ? -16.253 -5.392 0.246 1.00 94.69 169 LEU A N 1
ATOM 1308 C CA . LEU A 1 169 ? -15.348 -5.375 -0.899 1.00 94.69 169 LEU A CA 1
ATOM 1309 C C . LEU A 1 169 ? -14.898 -6.790 -1.300 1.00 94.69 169 LEU A C 1
ATOM 1311 O O . LEU A 1 169 ? -14.986 -7.150 -2.472 1.00 94.69 169 LE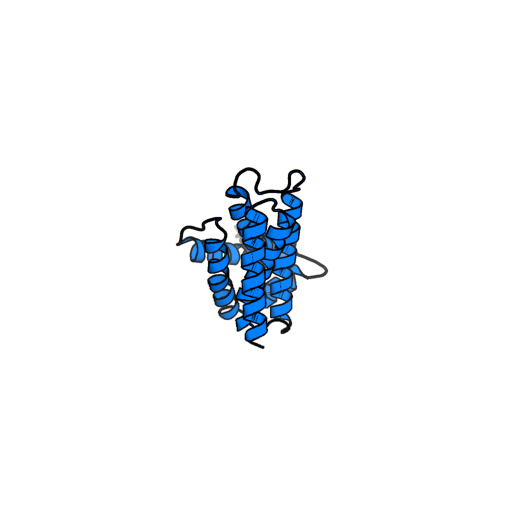U A O 1
ATOM 1315 N N . CYS A 1 170 ? -14.530 -7.640 -0.333 1.00 93.19 170 CYS A N 1
ATOM 1316 C CA . CYS A 1 170 ? -14.222 -9.048 -0.609 1.00 93.19 170 CYS A CA 1
ATOM 1317 C C . CYS A 1 170 ? -15.410 -9.785 -1.252 1.00 93.19 170 CYS A C 1
ATOM 1319 O O . CYS A 1 170 ? -15.227 -10.563 -2.187 1.00 93.19 170 CYS A O 1
ATOM 1321 N N . GLY A 1 171 ? -16.635 -9.531 -0.778 1.00 91.19 171 GLY A N 1
ATOM 1322 C CA . GLY A 1 171 ? -17.846 -10.127 -1.345 1.00 91.19 171 GLY A CA 1
ATOM 1323 C C . GLY A 1 171 ? -18.112 -9.694 -2.791 1.00 91.19 171 GLY A C 1
ATOM 1324 O O . GLY A 1 171 ? -18.535 -10.512 -3.606 1.00 91.19 171 GLY A O 1
ATOM 1325 N N . GLN A 1 172 ? -17.825 -8.434 -3.129 1.00 90.12 172 GLN A N 1
ATOM 1326 C CA . GLN A 1 172 ? -17.946 -7.921 -4.498 1.00 90.12 172 GLN A CA 1
ATOM 1327 C C . GLN A 1 172 ? -16.947 -8.578 -5.454 1.00 90.12 172 GLN A C 1
ATOM 1329 O O . GLN A 1 172 ? -17.318 -8.877 -6.586 1.00 90.12 172 GLN A O 1
ATOM 1334 N N . MET A 1 173 ? -15.715 -8.833 -5.006 1.00 84.88 173 MET A N 1
ATOM 1335 C CA . MET A 1 173 ? -14.700 -9.497 -5.829 1.00 84.88 173 MET A CA 1
ATOM 1336 C C . MET A 1 173 ? -15.039 -10.960 -6.111 1.00 84.88 173 MET A C 1
ATOM 1338 O O . MET A 1 173 ? -14.922 -11.400 -7.250 1.00 84.88 173 MET A O 1
ATOM 1342 N N . ILE A 1 174 ? -15.540 -11.697 -5.113 1.00 79.75 174 ILE A N 1
ATOM 1343 C CA . ILE A 1 174 ? -15.990 -13.086 -5.311 1.00 79.75 174 ILE A CA 1
ATOM 1344 C C . ILE A 1 174 ? -17.104 -13.154 -6.361 1.00 79.75 174 ILE A C 1
ATOM 1346 O O . ILE A 1 174 ? -17.133 -14.083 -7.152 1.00 79.75 174 ILE A O 1
ATOM 1350 N N . ALA A 1 175 ? -18.007 -12.171 -6.406 1.00 75.69 175 ALA A N 1
ATOM 1351 C CA . ALA A 1 175 ? -19.100 -12.161 -7.377 1.00 75.69 175 ALA A CA 1
ATOM 1352 C C . ALA A 1 175 ? -18.665 -11.869 -8.831 1.00 75.69 175 ALA A C 1
ATOM 1354 O O . ALA A 1 175 ? -19.478 -12.043 -9.739 1.00 75.69 175 ALA A O 1
ATOM 1355 N N . ARG A 1 176 ? -17.431 -11.391 -9.066 1.00 77.06 176 ARG A N 1
ATOM 1356 C CA . ARG A 1 176 ? -16.899 -11.086 -10.411 1.00 77.06 176 ARG A CA 1
ATOM 1357 C C . ARG A 1 176 ? -16.156 -12.261 -11.061 1.00 77.06 176 ARG A C 1
ATOM 1359 O O . ARG A 1 176 ? -15.876 -12.183 -12.258 1.00 77.06 176 ARG A O 1
ATOM 1366 N N . HIS A 1 177 ? -15.846 -13.313 -10.302 1.00 62.78 177 HIS A N 1
ATOM 1367 C CA . HIS A 1 177 ? -15.119 -14.506 -10.752 1.00 62.78 177 HIS A CA 1
ATOM 1368 C C . HIS A 1 177 ? -16.000 -15.755 -10.684 1.00 62.78 177 HIS A C 1
ATOM 1370 O O . HIS A 1 177 ? -15.801 -16.638 -11.549 1.00 62.78 177 HIS A O 1
#

Radius of gyration: 19.3 Å; chains: 1; bounding box: 67×42×45 Å